Protein AF-C8N6S6-F1 (afdb_monomer)

Secondary structure (DSSP, 8-state):
-HHHHHHHHHHHHHHHHHHHHHHHIIIIIGGGT-----HHHHHHHHHHHHHHHHHHHHHHHHHHHH-

pLDDT: mean 80.58, std 10.34, range [45.94, 90.5]

Radius of gyration: 16.26 Å; Cα contacts (8 Å, |Δi|>4): 8; chains: 1; bounding box: 42×18×45 Å

Foldseek 3Di:
DVVVVVVVVVVVVVVVVLVVVLCCCVVPVVVVVPDDDDSVVVSCVSCVVVVVVVVVVVVVVVVVVVD

Organism: Cardiobacterium hominis (strain ATCC 15826 / DSM 8339 / NCTC 10426 / 6573) (NCBI:txid638300)

Structure (mmCIF, N/CA/C/O backbone):
data_AF-C8N6S6-F1
#
_entry.id   AF-C8N6S6-F1
#
loop_
_atom_site.group_PDB
_atom_site.id
_atom_site.type_symbol
_atom_site.label_atom_id
_atom_site.label_alt_id
_atom_site.label_comp_id
_atom_site.label_asym_id
_atom_site.label_entity_id
_atom_site.label_seq_id
_atom_site.pdbx_PDB_ins_code
_atom_site.Cartn_x
_atom_site.Cartn_y
_atom_site.Cartn_z
_atom_site.occupancy
_atom_site.B_iso_or_equiv
_atom_site.auth_seq_id
_atom_site.auth_comp_id
_atom_site.auth_asym_id
_atom_site.auth_atom_id
_atom_site.pdbx_PDB_model_num
ATOM 1 N N . MET A 1 1 ? -26.804 4.188 13.927 1.00 45.94 1 MET A N 1
ATOM 2 C CA . MET A 1 1 ? -26.229 3.405 12.802 1.00 45.94 1 MET A CA 1
ATOM 3 C C . MET A 1 1 ? -25.329 4.232 11.868 1.00 45.94 1 MET A C 1
ATOM 5 O O . MET A 1 1 ? -24.758 3.675 10.939 1.00 45.94 1 MET A O 1
ATOM 9 N N . GLU A 1 2 ? -25.125 5.529 12.123 1.00 49.31 2 GLU A N 1
ATOM 10 C CA . GLU A 1 2 ? -24.399 6.438 11.216 1.00 49.31 2 GLU A CA 1
ATOM 11 C C . GLU A 1 2 ? -22.871 6.214 11.184 1.00 49.31 2 GLU A C 1
ATOM 13 O O . GLU A 1 2 ? -22.241 6.299 10.132 1.00 49.31 2 GLU A O 1
ATOM 18 N N . ASN A 1 3 ? -22.276 5.786 12.304 1.00 55.94 3 ASN A N 1
ATOM 19 C CA . ASN A 1 3 ? -20.818 5.643 12.439 1.00 55.94 3 ASN A CA 1
ATOM 20 C C . ASN A 1 3 ? -20.220 4.334 11.880 1.00 55.94 3 ASN A C 1
ATOM 22 O O . ASN A 1 3 ? -19.002 4.238 11.737 1.00 55.94 3 ASN A O 1
ATOM 26 N N . GLN A 1 4 ? -21.030 3.325 11.530 1.00 55.38 4 GLN A N 1
ATOM 27 C CA . GLN A 1 4 ? -20.509 2.082 10.933 1.00 55.38 4 GLN A CA 1
ATOM 28 C C . GLN A 1 4 ? -20.182 2.237 9.441 1.00 55.38 4 GLN A C 1
ATOM 30 O O . GLN A 1 4 ? -19.154 1.732 8.985 1.00 55.38 4 GLN A O 1
ATOM 35 N N . LYS A 1 5 ? -20.997 2.993 8.689 1.00 56.94 5 LYS A N 1
ATOM 36 C CA . LYS A 1 5 ? -20.756 3.252 7.258 1.00 56.94 5 LYS A CA 1
ATOM 37 C C . LYS A 1 5 ? -19.422 3.964 7.035 1.00 56.94 5 LYS A C 1
ATOM 39 O O . LYS A 1 5 ? -18.669 3.576 6.147 1.00 56.94 5 LYS A O 1
ATOM 44 N N . GLY A 1 6 ? -19.087 4.936 7.885 1.00 61.16 6 GLY A N 1
ATOM 45 C CA . GLY A 1 6 ? -17.831 5.682 7.781 1.00 61.16 6 GLY A CA 1
ATOM 46 C C . GLY A 1 6 ? -16.574 4.831 7.993 1.00 61.16 6 GLY A C 1
ATOM 47 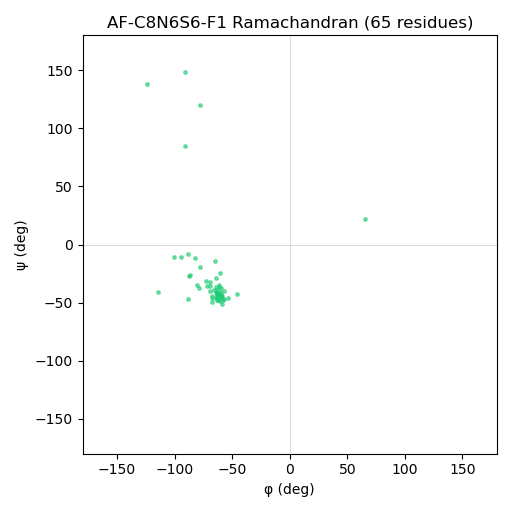O O . GLY A 1 6 ? -15.532 5.147 7.425 1.00 61.16 6 GLY A O 1
ATOM 48 N N . SER A 1 7 ? -16.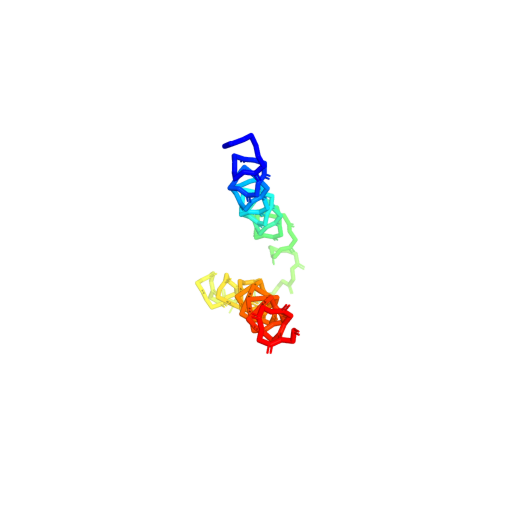649 3.754 8.783 1.00 66.94 7 SER A N 1
ATOM 49 C CA . SER A 1 7 ? -15.514 2.840 8.987 1.00 66.94 7 SER A CA 1
ATOM 50 C C . SER A 1 7 ? -15.370 1.840 7.837 1.00 66.94 7 SER A C 1
ATOM 52 O O . SER A 1 7 ? -14.249 1.512 7.459 1.00 66.94 7 SER A O 1
ATOM 54 N N . PHE A 1 8 ? -16.486 1.393 7.253 1.00 73.88 8 PHE A N 1
ATOM 55 C CA . PHE A 1 8 ? -16.481 0.501 6.093 1.00 73.88 8 PHE A CA 1
ATOM 56 C C . PHE A 1 8 ? -15.940 1.202 4.839 1.00 73.88 8 PHE A C 1
ATOM 58 O O . PHE A 1 8 ? -15.011 0.708 4.205 1.00 73.88 8 PHE A O 1
ATOM 65 N N . TRP A 1 9 ? -16.446 2.402 4.538 1.00 77.94 9 TRP A N 1
ATOM 66 C CA . TRP A 1 9 ? -15.984 3.199 3.397 1.00 77.94 9 TRP A CA 1
ATOM 67 C C . TRP A 1 9 ? -14.506 3.569 3.497 1.00 77.94 9 TRP A C 1
ATOM 69 O O . TRP A 1 9 ? -13.805 3.539 2.491 1.00 77.94 9 TRP A O 1
ATOM 79 N N . ARG A 1 10 ? -14.010 3.847 4.710 1.00 77.88 10 ARG A N 1
ATOM 80 C CA . ARG A 1 10 ? -12.576 4.057 4.941 1.00 77.88 10 ARG A CA 1
ATOM 81 C C . ARG A 1 10 ? -11.751 2.833 4.558 1.00 77.88 10 ARG A C 1
ATOM 83 O O . ARG A 1 10 ? -10.752 3.002 3.874 1.00 77.88 10 ARG A O 1
ATOM 90 N N . GLY A 1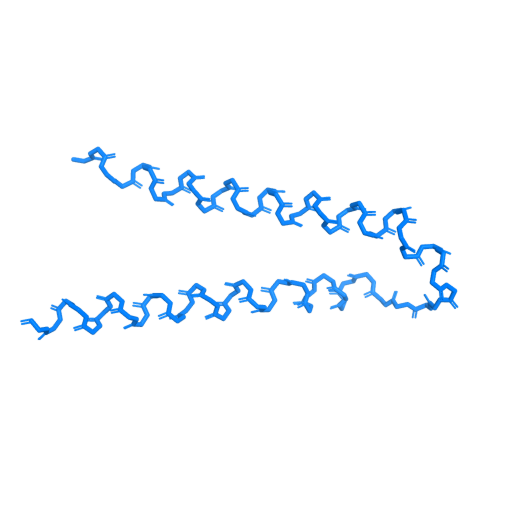 11 ? -12.177 1.625 4.932 1.00 80.00 11 GLY A N 1
ATOM 91 C CA . GLY A 1 11 ? -11.489 0.388 4.548 1.00 80.00 11 GLY A CA 1
ATOM 92 C C . GLY A 1 11 ? -11.474 0.158 3.034 1.00 80.00 11 GLY A C 1
ATOM 93 O O . GLY A 1 11 ? -10.424 -0.147 2.472 1.00 80.00 11 GLY A O 1
ATOM 94 N N . VAL A 1 12 ? -12.611 0.378 2.366 1.00 83.69 12 VAL A N 1
ATOM 95 C CA . VAL A 1 12 ? -12.730 0.244 0.902 1.00 83.69 12 VAL A CA 1
ATOM 96 C C . VAL A 1 12 ? -11.833 1.250 0.176 1.00 83.69 12 VAL A C 1
ATOM 98 O O . VAL A 1 12 ? -11.077 0.864 -0.713 1.00 83.69 12 VAL A O 1
ATOM 101 N N . LEU A 1 13 ? -11.864 2.523 0.584 1.00 86.81 13 LEU A N 1
ATOM 102 C CA . LEU A 1 13 ? -10.991 3.563 0.034 1.00 86.81 13 LEU A CA 1
ATOM 103 C C . LEU A 1 13 ? -9.518 3.214 0.248 1.00 86.81 13 LEU A C 1
ATOM 105 O O . LEU A 1 13 ? -8.733 3.302 -0.689 1.00 86.81 13 LEU A O 1
ATOM 109 N N . PHE A 1 14 ? -9.141 2.771 1.448 1.00 84.00 14 PHE A N 1
ATOM 110 C CA . PHE A 1 14 ? -7.754 2.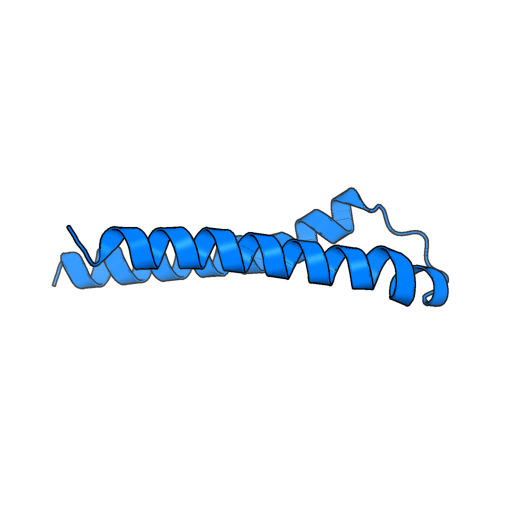424 1.754 1.00 84.00 14 PHE A CA 1
ATOM 111 C C . PHE A 1 14 ? -7.247 1.254 0.899 1.00 84.00 14 PHE A C 1
ATOM 113 O O . PHE A 1 14 ? -6.140 1.317 0.367 1.00 84.00 14 PHE A O 1
ATOM 120 N N . GLY A 1 15 ? -8.075 0.222 0.704 1.00 84.62 15 GLY A N 1
ATOM 121 C CA . GLY A 1 15 ? -7.765 -0.892 -0.194 1.00 84.62 15 GLY A CA 1
ATOM 122 C C . GLY A 1 15 ? -7.623 -0.448 -1.652 1.00 84.62 15 GLY A C 1
ATOM 123 O O . GLY A 1 15 ? -6.670 -0.837 -2.324 1.00 84.62 15 GLY A O 1
ATOM 124 N N . PHE A 1 16 ? -8.518 0.425 -2.122 1.00 88.75 16 PHE A N 1
ATOM 125 C CA . PHE A 1 16 ? -8.453 0.990 -3.470 1.00 88.75 16 PHE A CA 1
ATOM 126 C C . PHE A 1 16 ? -7.180 1.821 -3.688 1.00 88.75 16 PHE A C 1
ATOM 128 O O . PHE A 1 16 ? -6.469 1.612 -4.670 1.00 88.75 16 PHE A O 1
ATOM 135 N N . PHE A 1 17 ? -6.842 2.713 -2.754 1.00 88.50 17 PHE A N 1
ATOM 136 C CA . PHE A 1 17 ? -5.620 3.516 -2.831 1.00 88.50 17 PHE A CA 1
ATOM 137 C C . PHE A 1 17 ? -4.361 2.652 -2.784 1.00 88.50 17 PHE A C 1
ATOM 139 O O . PHE A 1 17 ? -3.452 2.868 -3.583 1.00 88.50 17 PHE A O 1
ATOM 146 N N . SER A 1 18 ? -4.315 1.647 -1.906 1.00 85.94 18 SER A N 1
ATOM 147 C CA . SER A 1 18 ? -3.201 0.697 -1.853 1.00 85.94 18 SER A CA 1
ATOM 148 C C . SER A 1 18 ? -3.015 -0.035 -3.184 1.00 85.94 18 SER A C 1
ATOM 150 O O . SER A 1 18 ? -1.893 -0.117 -3.685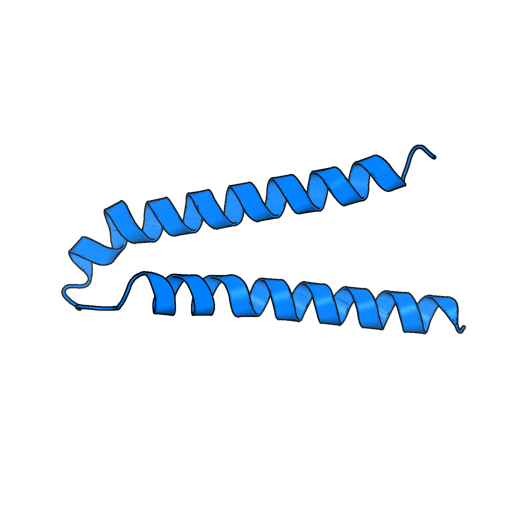 1.00 85.94 18 SER A O 1
ATOM 152 N N . TYR A 1 19 ? -4.108 -0.492 -3.803 1.00 87.44 19 TYR A N 1
ATOM 153 C CA . TYR A 1 19 ? -4.059 -1.129 -5.115 1.00 87.44 19 TYR A CA 1
ATOM 154 C C . TYR A 1 19 ? -3.568 -0.175 -6.214 1.00 87.44 19 TYR A C 1
ATOM 156 O O . TYR A 1 19 ? -2.707 -0.554 -7.008 1.00 87.44 19 TYR A O 1
ATOM 164 N N . CYS A 1 20 ? -4.058 1.068 -6.251 1.00 89.94 20 CYS A N 1
ATOM 165 C CA . CYS A 1 20 ? -3.596 2.067 -7.217 1.00 89.94 20 CYS A CA 1
ATOM 166 C C . CYS A 1 20 ? -2.099 2.365 -7.061 1.00 89.94 20 CYS A C 1
ATOM 168 O O . CYS A 1 20 ? -1.380 2.379 -8.057 1.00 89.94 20 CYS A O 1
ATOM 170 N N . ILE A 1 21 ? -1.615 2.541 -5.827 1.00 88.88 21 ILE A N 1
ATOM 171 C CA . ILE A 1 21 ? -0.188 2.757 -5.544 1.00 88.88 21 ILE A CA 1
ATOM 172 C C . ILE A 1 21 ? 0.633 1.550 -6.002 1.00 88.88 21 ILE A C 1
ATOM 174 O O . ILE A 1 21 ? 1.645 1.726 -6.677 1.00 88.88 21 ILE A O 1
ATOM 178 N N . PHE A 1 22 ? 0.180 0.330 -5.697 1.00 88.38 22 PHE A N 1
ATOM 179 C CA . PHE A 1 22 ? 0.845 -0.888 -6.154 1.00 88.38 22 PHE A CA 1
ATOM 180 C C . PHE A 1 22 ? 0.912 -0.958 -7.684 1.00 88.38 22 PHE A C 1
ATOM 182 O O . PHE A 1 22 ? 1.958 -1.294 -8.232 1.00 88.38 22 PHE A O 1
ATOM 189 N N . ARG A 1 23 ? -0.172 -0.607 -8.389 1.00 89.62 23 ARG A N 1
ATOM 190 C CA . ARG A 1 23 ? -0.182 -0.575 -9.858 1.00 89.62 23 ARG A CA 1
ATOM 191 C C . ARG A 1 23 ? 0.806 0.440 -10.413 1.00 89.62 23 ARG A C 1
ATOM 193 O O . ARG A 1 23 ? 1.534 0.113 -11.340 1.00 89.62 23 ARG A O 1
ATOM 200 N N . ILE A 1 24 ? 0.850 1.643 -9.841 1.00 90.50 24 ILE A N 1
ATOM 201 C CA . ILE A 1 24 ? 1.787 2.685 -10.271 1.00 90.50 24 ILE A CA 1
ATOM 202 C C . ILE A 1 24 ? 3.229 2.220 -10.046 1.00 90.50 24 ILE A C 1
ATOM 204 O O . ILE A 1 24 ? 4.060 2.320 -10.943 1.00 90.50 24 ILE A O 1
ATOM 208 N N . PHE A 1 25 ? 3.521 1.648 -8.877 1.00 88.50 25 PHE A N 1
ATOM 209 C CA . PHE A 1 25 ? 4.828 1.061 -8.599 1.00 88.50 25 PHE A CA 1
ATOM 210 C C . PHE A 1 25 ? 5.182 -0.034 -9.617 1.00 88.50 25 PHE A C 1
ATOM 212 O O . PHE A 1 25 ? 6.273 -0.013 -10.179 1.00 88.50 25 PHE A O 1
ATOM 219 N N . TRP A 1 26 ? 4.258 -0.959 -9.885 1.00 87.69 26 TRP A N 1
ATOM 220 C CA . TRP A 1 26 ? 4.496 -2.106 -10.760 1.00 87.69 26 TRP A CA 1
ATOM 221 C C . TRP A 1 26 ? 4.664 -1.731 -12.236 1.00 87.69 26 TRP A C 1
ATOM 223 O O . TRP A 1 26 ? 5.507 -2.298 -12.922 1.00 87.69 26 TRP A O 1
ATOM 233 N N . ASP A 1 27 ? 3.867 -0.788 -12.729 1.00 88.88 27 ASP A N 1
ATOM 234 C CA . ASP A 1 27 ? 3.852 -0.441 -14.151 1.00 88.88 27 ASP A CA 1
ATOM 235 C C . ASP A 1 27 ? 4.901 0.626 -14.500 1.00 88.88 27 ASP A C 1
ATOM 237 O O . ASP A 1 27 ? 5.368 0.657 -15.635 1.00 88.88 27 ASP A O 1
ATOM 241 N N . TYR A 1 28 ? 5.285 1.490 -13.548 1.00 88.00 28 TYR A N 1
ATOM 242 C CA . TYR A 1 28 ? 6.179 2.622 -13.821 1.00 88.00 28 TYR A CA 1
ATOM 243 C C . TYR A 1 28 ? 7.530 2.532 -13.118 1.00 88.00 28 TYR A C 1
ATOM 245 O O . TYR A 1 28 ? 8.534 2.866 -13.726 1.00 88.00 28 TYR 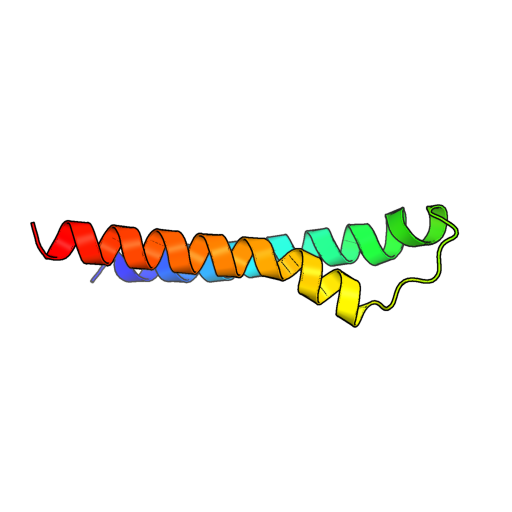A O 1
ATOM 253 N N . ILE A 1 29 ? 7.598 2.102 -11.857 1.00 85.50 29 ILE A N 1
ATOM 254 C CA . ILE A 1 29 ? 8.865 2.104 -11.099 1.00 85.50 29 ILE A CA 1
ATOM 255 C C . ILE A 1 29 ? 9.619 0.794 -11.317 1.00 85.50 29 ILE A C 1
ATOM 257 O O . ILE A 1 29 ? 10.812 0.795 -11.610 1.00 85.50 29 ILE A O 1
ATOM 261 N N . TYR A 1 30 ? 8.915 -0.328 -11.202 1.00 84.06 30 TYR A N 1
ATOM 262 C CA . TYR A 1 30 ? 9.486 -1.665 -11.290 1.00 84.06 30 TYR A CA 1
ATOM 263 C C . TYR A 1 30 ? 10.236 -1.957 -12.608 1.00 84.06 30 TYR A C 1
ATOM 265 O O . TYR A 1 30 ? 11.339 -2.501 -12.523 1.00 84.06 30 TYR A O 1
ATOM 273 N N . PRO A 1 31 ? 9.768 -1.534 -13.804 1.00 84.50 31 PRO A N 1
ATOM 274 C CA . PRO A 1 31 ? 10.518 -1.726 -15.049 1.00 84.50 31 PRO A CA 1
ATOM 275 C C . PRO A 1 31 ? 11.888 -1.033 -15.056 1.00 84.50 31 PRO A C 1
ATOM 277 O O . PRO A 1 31 ? 12.793 -1.465 -15.763 1.00 84.50 31 PRO A O 1
ATOM 280 N N . HIS A 1 32 ? 12.062 0.021 -14.254 1.00 85.00 32 HIS A N 1
ATOM 281 C CA . HIS A 1 32 ? 13.327 0.746 -14.124 1.00 85.00 32 HIS A CA 1
ATOM 282 C C . HIS A 1 32 ? 14.260 0.166 -13.052 1.00 85.00 32 HIS A C 1
ATOM 284 O O . HIS A 1 32 ? 15.412 0.584 -12.971 1.00 85.00 32 HIS A O 1
ATOM 290 N N . LEU A 1 33 ? 13.803 -0.801 -12.245 1.00 83.06 33 LEU A N 1
ATOM 291 C CA . LEU A 1 33 ? 14.632 -1.438 -11.217 1.00 83.06 33 LEU A CA 1
ATOM 292 C C . LEU A 1 33 ? 15.593 -2.485 -11.796 1.00 83.06 33 LEU A C 1
ATOM 294 O O . LEU A 1 33 ? 16.574 -2.822 -11.142 1.00 83.06 33 LEU A O 1
ATOM 298 N N . GLY A 1 34 ? 15.332 -2.997 -13.006 1.00 80.56 34 GLY A N 1
ATOM 299 C CA . GLY A 1 34 ? 16.196 -3.990 -13.654 1.00 80.56 34 GLY A CA 1
ATOM 300 C C . GLY A 1 34 ? 16.249 -5.339 -12.927 1.00 80.56 34 GLY A C 1
ATOM 301 O O . GLY A 1 34 ? 17.218 -6.076 -13.085 1.00 80.56 34 GLY A O 1
ATOM 302 N N . VAL A 1 35 ? 15.235 -5.660 -12.111 1.00 78.81 35 VAL A N 1
ATOM 303 C CA . VAL A 1 35 ? 15.168 -6.906 -11.335 1.00 78.81 35 VAL A CA 1
ATOM 304 C C . VAL A 1 35 ? 13.881 -7.664 -11.651 1.00 78.81 35 VAL A C 1
ATOM 306 O O . VAL A 1 35 ? 12.816 -7.061 -11.718 1.00 78.81 35 VAL A O 1
ATOM 309 N N . GLU A 1 36 ? 13.965 -8.988 -11.790 1.00 81.81 36 GLU A N 1
ATOM 310 C CA . GLU A 1 36 ? 12.817 -9.866 -12.054 1.00 81.81 36 GLU A CA 1
ATOM 311 C C . GLU A 1 36 ? 12.192 -10.379 -10.748 1.00 81.81 36 GLU A C 1
ATOM 313 O O . GLU A 1 36 ? 12.504 -11.454 -10.242 1.00 81.81 36 GLU A O 1
ATOM 318 N N . TRP A 1 37 ? 11.308 -9.581 -10.159 1.00 81.94 37 TRP A N 1
ATOM 319 C CA . TRP A 1 37 ? 10.501 -9.967 -9.009 1.00 81.94 37 TRP A CA 1
ATOM 320 C C . TRP A 1 37 ? 9.177 -10.568 -9.479 1.00 81.94 37 TRP A C 1
ATOM 322 O O . TRP A 1 37 ? 8.587 -10.181 -10.488 1.00 81.94 37 TRP A O 1
ATOM 332 N N . ASN A 1 38 ? 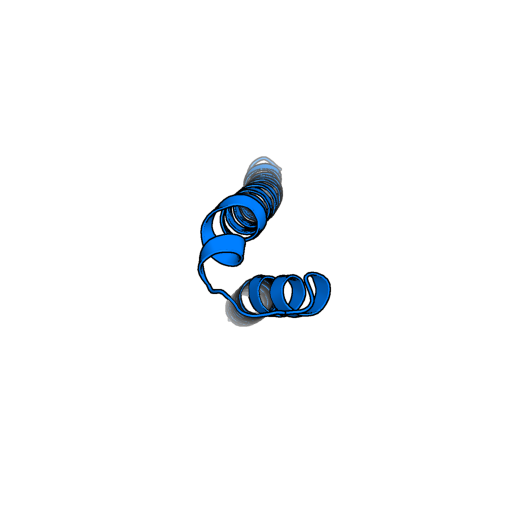8.648 -11.510 -8.705 1.00 83.56 38 ASN A N 1
ATOM 333 C CA . ASN A 1 38 ? 7.324 -12.054 -8.970 1.00 83.56 38 ASN A CA 1
ATOM 334 C C . ASN A 1 38 ? 6.245 -11.076 -8.476 1.00 83.56 38 ASN A C 1
ATOM 336 O O . ASN A 1 38 ? 6.142 -10.822 -7.274 1.00 83.56 38 ASN A O 1
ATOM 340 N N . ARG A 1 39 ? 5.393 -10.599 -9.393 1.00 81.81 39 ARG A N 1
ATOM 341 C CA . ARG A 1 39 ? 4.275 -9.678 -9.117 1.00 81.81 39 ARG A CA 1
ATOM 342 C C . ARG A 1 39 ? 3.440 -10.064 -7.906 1.00 81.81 39 ARG A C 1
ATOM 344 O O . ARG A 1 39 ? 3.094 -9.199 -7.105 1.00 81.81 39 ARG A O 1
ATOM 351 N N . TYR A 1 40 ? 3.131 -11.348 -7.761 1.00 82.06 40 TYR A N 1
ATOM 352 C CA . TYR A 1 40 ? 2.292 -11.843 -6.673 1.00 82.06 40 TYR A CA 1
ATOM 353 C C . TYR A 1 40 ? 3.015 -11.803 -5.324 1.00 82.06 40 TYR A C 1
ATOM 355 O O . TYR A 1 40 ? 2.398 -11.470 -4.315 1.00 82.06 40 TYR A O 1
ATOM 363 N N . ILE A 1 41 ? 4.327 -12.066 -5.307 1.00 83.81 41 ILE A N 1
ATOM 364 C CA . ILE A 1 41 ? 5.147 -11.972 -4.091 1.00 83.81 41 ILE A CA 1
ATOM 365 C C . ILE A 1 41 ? 5.246 -10.512 -3.650 1.00 83.81 41 ILE A C 1
ATOM 367 O O . ILE A 1 41 ? 5.013 -10.206 -2.483 1.00 83.81 41 ILE A O 1
ATOM 371 N N . VAL A 1 42 ? 5.519 -9.594 -4.581 1.00 84.81 42 VAL A N 1
ATOM 372 C CA . VAL A 1 42 ? 5.619 -8.163 -4.256 1.00 84.81 42 VAL A CA 1
ATOM 373 C C . VAL A 1 42 ? 4.282 -7.620 -3.770 1.00 84.81 42 VAL A C 1
ATOM 375 O O . VAL A 1 42 ? 4.241 -6.886 -2.787 1.00 84.81 42 VAL A O 1
ATOM 378 N N . MET A 1 43 ? 3.181 -8.026 -4.407 1.00 83.06 43 MET A N 1
ATOM 379 C CA . MET A 1 43 ? 1.838 -7.665 -3.961 1.00 83.06 43 MET A CA 1
ATOM 380 C C . MET A 1 43 ? 1.571 -8.172 -2.538 1.00 83.06 43 MET A C 1
ATOM 382 O O . MET A 1 43 ? 1.118 -7.401 -1.697 1.00 83.06 43 MET A O 1
ATOM 386 N N . ALA A 1 44 ? 1.910 -9.427 -2.228 1.00 84.06 44 ALA A N 1
ATOM 387 C CA . ALA A 1 44 ? 1.751 -9.977 -0.882 1.00 84.06 44 ALA A CA 1
ATOM 388 C C . ALA A 1 44 ? 2.572 -9.202 0.165 1.00 84.06 44 ALA A C 1
ATOM 390 O O . ALA A 1 44 ? 2.053 -8.875 1.233 1.00 84.06 44 ALA A O 1
ATOM 391 N N . VAL A 1 45 ? 3.817 -8.836 -0.157 1.00 85.25 45 VAL A N 1
ATOM 392 C CA . VAL A 1 45 ? 4.677 -8.012 0.712 1.00 85.25 45 VAL A CA 1
ATOM 393 C C . VAL A 1 45 ? 4.099 -6.611 0.915 1.00 85.25 45 VAL A C 1
ATOM 395 O O . VAL A 1 45 ? 4.169 -6.083 2.020 1.00 85.25 45 VAL A O 1
ATOM 398 N N . PHE A 1 46 ? 3.469 -6.026 -0.103 1.00 81.56 46 PHE A N 1
ATOM 399 C CA . PHE A 1 46 ? 2.816 -4.719 0.006 1.00 81.56 46 PHE A CA 1
ATOM 400 C C . PHE A 1 46 ? 1.553 -4.754 0.883 1.00 81.56 46 PHE A C 1
ATOM 402 O O . PHE A 1 46 ? 1.245 -3.785 1.576 1.00 81.56 46 PHE A O 1
ATOM 409 N N . PHE A 1 47 ? 0.830 -5.878 0.885 1.00 81.75 47 PHE A N 1
ATOM 410 C CA . PHE A 1 47 ? -0.399 -6.058 1.664 1.00 81.75 47 PHE A CA 1
ATOM 411 C C . PHE A 1 47 ? -0.162 -6.542 3.103 1.00 81.75 47 PHE A C 1
ATOM 413 O O . PHE A 1 47 ? -0.969 -6.247 3.984 1.00 81.75 47 PHE A O 1
ATOM 420 N N . LEU A 1 48 ? 0.943 -7.237 3.383 1.00 86.38 48 LEU A N 1
ATOM 421 C CA . LEU A 1 48 ? 1.279 -7.740 4.723 1.00 86.38 48 LEU A CA 1
ATOM 422 C C . LEU A 1 48 ? 1.269 -6.656 5.825 1.00 86.38 48 LEU A C 1
ATOM 424 O O . LEU A 1 48 ? 0.640 -6.884 6.862 1.00 86.38 48 LEU A O 1
ATOM 428 N N . PRO A 1 49 ? 1.872 -5.465 5.631 1.00 83.94 49 PRO A N 1
ATOM 429 C CA . PRO A 1 49 ? 1.821 -4.377 6.608 1.00 83.94 49 PRO A CA 1
ATOM 430 C C . PRO A 1 49 ? 0.397 -3.886 6.882 1.00 83.94 49 PRO A C 1
ATOM 432 O O . PRO A 1 49 ? 0.071 -3.541 8.016 1.00 83.94 49 PRO A O 1
ATOM 435 N N . LEU A 1 50 ? -0.467 -3.883 5.860 1.00 81.50 50 LEU A N 1
ATOM 436 C CA . LEU A 1 50 ? -1.866 -3.468 5.989 1.00 81.50 50 LEU A CA 1
ATOM 437 C C . LEU A 1 50 ? -2.658 -4.452 6.843 1.00 81.50 50 LEU A C 1
ATOM 439 O O . LEU A 1 50 ? -3.401 -4.037 7.732 1.00 81.50 50 LEU A O 1
ATOM 443 N N . VAL A 1 51 ? -2.464 -5.750 6.609 1.00 84.12 51 VAL A N 1
ATOM 444 C CA . VAL A 1 51 ? -3.080 -6.807 7.419 1.00 84.12 51 VAL A CA 1
ATOM 445 C C . VAL A 1 51 ? -2.573 -6.733 8.859 1.00 84.12 51 VAL A C 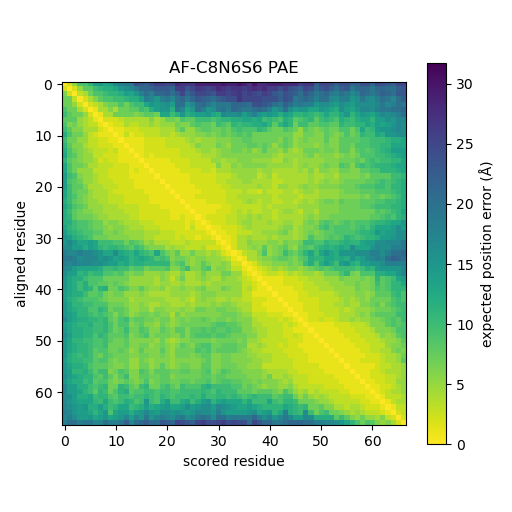1
ATOM 447 O O . VAL A 1 51 ? -3.372 -6.776 9.791 1.00 84.12 51 VAL A O 1
ATOM 450 N N . ALA A 1 52 ? -1.266 -6.549 9.059 1.00 86.94 52 ALA A N 1
ATOM 451 C CA . ALA A 1 52 ? -0.682 -6.405 10.389 1.00 86.94 52 ALA A CA 1
ATOM 452 C C . ALA A 1 52 ? -1.247 -5.188 11.145 1.00 86.94 52 ALA A C 1
ATOM 454 O O . ALA A 1 52 ? -1.626 -5.312 12.310 1.00 86.94 52 ALA A O 1
ATOM 455 N N . LEU A 1 53 ? -1.368 -4.032 10.482 1.00 86.25 53 LEU A 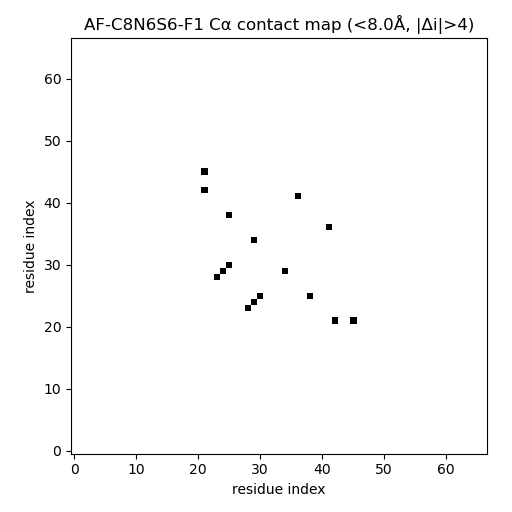N 1
ATOM 456 C CA . LEU A 1 53 ? -1.986 -2.829 11.050 1.00 86.25 53 LEU A CA 1
ATOM 457 C C . LEU A 1 53 ? -3.460 -3.047 11.395 1.00 86.25 53 LEU A C 1
ATOM 459 O O . LEU A 1 53 ? -3.897 -2.656 12.477 1.00 86.25 53 LEU A O 1
ATOM 463 N N . TYR A 1 54 ? -4.215 -3.696 10.508 1.00 84.62 54 TYR A N 1
ATOM 464 C CA . TYR A 1 54 ? -5.619 -4.012 10.747 1.00 84.62 54 TYR A CA 1
ATOM 465 C C . TYR A 1 54 ? -5.794 -4.905 11.981 1.00 84.62 54 TYR A C 1
ATOM 467 O O . TYR A 1 54 ? -6.576 -4.579 12.876 1.00 84.62 54 TYR A O 1
ATOM 475 N N . LEU A 1 55 ? -5.016 -5.988 12.076 1.00 87.69 55 LEU A N 1
ATOM 476 C CA . LEU A 1 55 ? -5.039 -6.895 13.226 1.00 87.69 55 LEU A CA 1
ATOM 477 C C . LEU A 1 55 ? -4.599 -6.193 14.516 1.00 87.69 55 LEU A C 1
ATOM 479 O O . LEU A 1 55 ? -5.186 -6.413 15.578 1.00 87.69 55 LEU A O 1
ATOM 483 N N . TYR A 1 56 ? -3.595 -5.316 14.438 1.00 88.81 56 TYR A N 1
ATOM 484 C CA . TYR A 1 56 ? -3.145 -4.520 15.577 1.00 88.81 56 TYR A CA 1
ATOM 485 C C . TYR A 1 56 ? -4.239 -3.570 16.081 1.00 88.81 56 TYR A C 1
ATOM 487 O O . TYR A 1 56 ? -4.515 -3.520 17.283 1.00 88.81 56 TYR A O 1
ATOM 495 N N . GLU A 1 57 ? -4.907 -2.846 15.179 1.00 85.94 57 GLU A N 1
ATOM 496 C CA . GLU A 1 57 ? -6.040 -1.993 15.537 1.00 85.94 57 GLU A CA 1
ATOM 497 C C . GLU A 1 57 ? -7.200 -2.791 16.120 1.00 85.94 57 GLU A C 1
ATOM 499 O O . GLU A 1 57 ? -7.795 -2.361 17.111 1.00 85.94 57 GLU A O 1
ATOM 504 N N . GLN A 1 58 ? -7.525 -3.940 15.528 1.00 85.19 58 GLN A N 1
ATOM 505 C CA . GLN A 1 58 ? -8.588 -4.808 16.016 1.00 85.19 58 GLN A CA 1
ATOM 506 C C . GLN A 1 58 ? -8.303 -5.240 17.459 1.00 85.19 58 GLN A C 1
ATOM 508 O O . GLN A 1 58 ? -9.120 -4.992 18.347 1.00 85.19 58 GLN A O 1
ATOM 513 N N . LYS A 1 59 ? -7.099 -5.756 17.721 1.00 87.50 59 LYS A N 1
ATOM 514 C CA . LYS A 1 59 ? -6.663 -6.159 19.063 1.00 87.50 59 LYS A CA 1
ATOM 515 C C . LYS A 1 59 ? -6.673 -4.991 20.054 1.00 87.50 59 LYS A C 1
ATOM 517 O O . LYS A 1 59 ? -7.036 -5.152 21.219 1.00 87.50 59 LYS A O 1
ATOM 522 N N . ARG A 1 60 ? -6.307 -3.785 19.607 1.00 87.00 60 ARG A N 1
ATOM 523 C CA . ARG A 1 60 ? -6.377 -2.562 20.424 1.00 87.00 60 ARG A CA 1
ATOM 524 C C . ARG A 1 60 ? -7.819 -2.183 20.775 1.00 87.00 60 ARG A C 1
ATOM 526 O O . ARG A 1 60 ? -8.069 -1.733 21.891 1.00 87.00 60 ARG A O 1
ATOM 533 N N . ARG A 1 61 ? -8.764 -2.342 19.844 1.00 83.81 61 ARG A N 1
ATOM 534 C CA . ARG A 1 61 ? -10.196 -2.081 20.080 1.00 83.81 61 ARG A CA 1
ATOM 535 C C . ARG A 1 61 ? -10.813 -3.105 21.026 1.00 83.81 61 ARG A C 1
ATOM 537 O O . ARG A 1 61 ? -11.658 -2.725 21.826 1.00 83.81 61 ARG A O 1
ATOM 544 N N . GLU A 1 62 ? -10.386 -4.361 20.948 1.00 83.62 62 GLU A N 1
ATOM 545 C CA . GLU A 1 62 ? -10.823 -5.423 21.859 1.00 83.62 62 GLU A CA 1
ATOM 546 C C . GLU A 1 62 ? -10.380 -5.144 23.298 1.00 83.62 62 GLU A C 1
ATOM 548 O O . GLU A 1 62 ? -11.219 -5.175 24.193 1.00 83.62 62 GLU A O 1
ATOM 553 N N . LYS A 1 63 ? -9.114 -4.751 23.517 1.00 80.06 63 LYS A N 1
ATOM 554 C CA . LYS A 1 63 ? -8.629 -4.338 24.848 1.00 80.06 63 LYS A CA 1
ATOM 555 C C . LYS A 1 63 ? -9.435 -3.180 25.440 1.00 80.06 63 LYS A C 1
ATOM 557 O O . LYS A 1 63 ? -9.890 -3.275 26.568 1.00 80.06 63 LYS A O 1
ATOM 562 N N . LYS A 1 64 ? -9.696 -2.133 24.649 1.00 76.50 64 LYS A N 1
ATOM 563 C CA . LYS A 1 64 ? -10.512 -0.979 25.074 1.00 76.50 64 LYS A CA 1
ATOM 564 C C . LYS A 1 64 ? -11.981 -1.302 25.368 1.00 76.50 64 LYS A C 1
ATOM 566 O O . LYS A 1 64 ? -12.683 -0.438 25.869 1.00 76.50 64 LYS A O 1
ATOM 571 N N . ARG A 1 65 ? -12.480 -2.472 24.957 1.00 72.38 65 ARG A N 1
ATOM 572 C CA . ARG A 1 65 ? -13.863 -2.901 25.207 1.00 72.38 65 ARG A CA 1
ATOM 573 C C . ARG A 1 65 ? -13.976 -3.773 26.469 1.00 72.38 65 ARG A C 1
ATOM 575 O O . ARG A 1 65 ? -15.091 -4.077 26.873 1.00 72.38 65 ARG A O 1
ATOM 582 N N . GLN A 1 66 ? -12.845 -4.214 27.029 1.00 63.66 66 GLN A N 1
ATOM 583 C CA . GLN A 1 66 ? -12.766 -5.014 28.258 1.00 63.66 66 GLN A CA 1
ATOM 584 C C . GLN A 1 66 ? -12.384 -4.185 29.500 1.00 63.66 66 GLN A C 1
ATOM 586 O O . GLN A 1 66 ? -12.485 -4.706 30.607 1.00 63.66 66 GLN A O 1
ATOM 591 N N . GLU A 1 67 ? -11.956 -2.932 29.314 1.00 54.47 67 GLU A N 1
ATOM 592 C CA . GLU A 1 67 ? -11.790 -1.900 30.355 1.00 54.47 67 GLU A CA 1
ATOM 593 C C . GLU A 1 67 ? -13.073 -1.072 30.498 1.00 54.47 67 GLU A C 1
ATOM 595 O O . GLU A 1 67 ? -13.414 -0.717 31.647 1.00 54.47 67 GLU A O 1
#

Sequence (67 aa):
MENQKGSFWRGVLFGFFSYCIFRIFWDYIYPHLGVEWNRYIVMAVFFLPLVALYLYEQKRREKKRQE

Mean predicted aligned error: 7.84 Å

Solvent-accessible surface area (backbone atoms only — not comparable to full-atom values): 3968 Å² total; per-residue (Å²): 124,76,72,58,57,62,56,52,54,49,52,53,49,51,53,51,52,52,50,53,52,50,48,49,42,56,73,62,49,43,74,74,66,80,63,94,72,58,67,68,60,54,50,50,62,67,45,49,62,56,53,52,49,51,54,50,50,51,54,53,52,53,55,67,71,75,111